Protein AF-A0A9D5YH84-F1 (afdb_monomer_lite)

pLDDT: mean 82.96, std 12.39, range [45.53, 93.94]

Sequence (95 aa):
MFVRVEYFGFYPLGADVCFDGVKILQAPWEKCRFPVFIFGKKQAADPAFGQVFYAENDGRTVFFVAVEYGLGHYHIFSLSDRAQKKMSHKLKNSR

Secondary structure (DSSP, 8-state):
-EEEEEEEEEEETT---EETTEETTTSPEEE--S--EEE-STTS--TTT-PEEEEEETTEEEEEEEEE-STTEEEEEEE-HHHHHHHHHHHHTT-

Radius of gyration: 12.47 Å; chains: 1; bounding box: 32×22×29 Å

Structure (mmCIF, N/CA/C/O backbone):
data_AF-A0A9D5YH84-F1
#
_entry.id   AF-A0A9D5YH84-F1
#
loop_
_atom_site.group_PDB
_atom_site.id
_atom_site.type_symbol
_atom_site.label_atom_id
_atom_site.label_alt_id
_atom_site.label_comp_id
_atom_site.label_asym_id
_atom_site.label_entity_id
_atom_site.label_seq_id
_atom_site.pdbx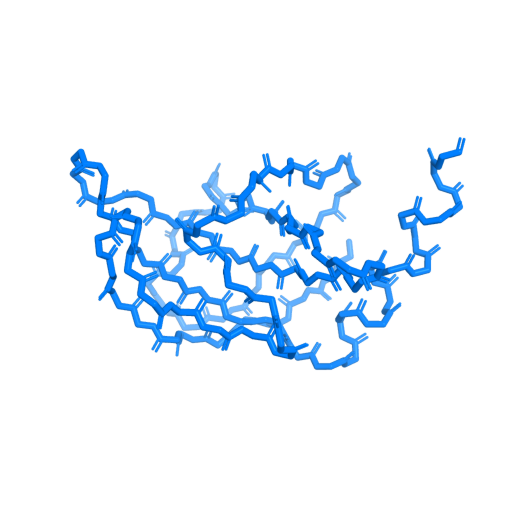_PDB_ins_code
_atom_site.Cartn_x
_atom_site.Cartn_y
_atom_site.Cartn_z
_atom_site.occupancy
_atom_site.B_iso_or_equiv
_atom_site.auth_seq_id
_atom_site.auth_comp_id
_atom_site.auth_asym_id
_atom_site.auth_atom_id
_atom_site.pdbx_PDB_model_num
ATOM 1 N N . MET A 1 1 ? 3.403 4.573 15.417 1.00 82.00 1 MET A N 1
ATOM 2 C CA . MET A 1 1 ? 2.823 3.215 15.572 1.00 82.00 1 MET A CA 1
ATOM 3 C C . MET A 1 1 ? 3.667 2.233 14.792 1.00 82.00 1 MET A C 1
ATOM 5 O O . MET A 1 1 ? 3.978 2.539 13.656 1.00 82.00 1 MET A O 1
ATOM 9 N N . PHE A 1 2 ? 4.005 1.084 15.369 1.00 80.94 2 PHE A N 1
ATOM 10 C CA . PHE A 1 2 ? 4.769 0.051 14.673 1.00 80.94 2 PHE A CA 1
ATOM 11 C C . PHE A 1 2 ? 3.856 -0.786 13.770 1.00 80.94 2 PHE A C 1
ATOM 13 O O . PHE A 1 2 ? 2.831 -1.288 14.241 1.00 80.94 2 PHE A O 1
ATOM 20 N N . VAL A 1 3 ? 4.216 -0.924 12.493 1.00 83.06 3 VAL A N 1
ATOM 21 C CA . VAL A 1 3 ? 3.494 -1.747 11.511 1.00 83.06 3 VAL A CA 1
ATOM 22 C C . VAL A 1 3 ? 4.448 -2.694 10.795 1.00 83.06 3 VAL A C 1
ATOM 24 O O . VAL A 1 3 ? 5.511 -2.292 10.321 1.00 83.06 3 VAL A O 1
ATOM 27 N N . ARG A 1 4 ? 4.046 -3.965 10.714 1.00 82.62 4 ARG A N 1
ATOM 28 C CA . ARG A 1 4 ? 4.727 -4.942 9.874 1.00 82.62 4 ARG A CA 1
ATOM 29 C C . ARG A 1 4 ? 4.185 -4.845 8.457 1.00 82.62 4 ARG A C 1
ATOM 31 O O . ARG A 1 4 ? 2.964 -4.833 8.279 1.00 82.62 4 ARG A O 1
ATOM 38 N N . VAL A 1 5 ? 5.094 -4.802 7.491 1.00 85.25 5 VAL A N 1
ATOM 39 C CA . VAL A 1 5 ? 4.762 -4.798 6.064 1.00 85.25 5 VAL A CA 1
ATOM 40 C C . VAL A 1 5 ? 5.192 -6.093 5.394 1.00 85.25 5 VAL A C 1
ATOM 42 O O . VAL A 1 5 ? 6.180 -6.720 5.794 1.00 85.25 5 VAL A O 1
ATOM 45 N N . GLU A 1 6 ? 4.458 -6.472 4.359 1.00 85.81 6 GLU A N 1
ATOM 46 C CA . GLU A 1 6 ? 4.758 -7.622 3.513 1.00 85.81 6 GLU A CA 1
ATOM 47 C C . GLU A 1 6 ? 4.924 -7.156 2.071 1.00 85.81 6 GLU A C 1
ATOM 49 O O . GLU A 1 6 ? 4.162 -6.324 1.585 1.00 85.81 6 GLU A O 1
ATOM 54 N N . TYR A 1 7 ? 5.972 -7.640 1.401 1.00 85.81 7 TYR A N 1
ATOM 55 C CA . TYR A 1 7 ? 6.225 -7.270 0.014 1.00 85.81 7 TYR A CA 1
ATOM 56 C C . TYR A 1 7 ? 5.128 -7.849 -0.866 1.00 85.81 7 TYR A C 1
ATOM 58 O O . TYR A 1 7 ? 4.902 -9.059 -0.849 1.00 85.81 7 TYR A O 1
ATOM 66 N N . PHE A 1 8 ? 4.465 -6.977 -1.613 1.00 87.69 8 PHE A N 1
ATOM 67 C CA . PHE A 1 8 ? 3.380 -7.369 -2.491 1.00 87.69 8 PHE A CA 1
ATOM 68 C C . PHE A 1 8 ? 3.881 -7.569 -3.924 1.00 87.69 8 PHE A C 1
ATOM 70 O O . PHE A 1 8 ? 3.601 -8.596 -4.533 1.00 87.69 8 PHE A O 1
ATOM 77 N N . GLY A 1 9 ? 4.685 -6.635 -4.439 1.00 88.50 9 GLY A N 1
ATOM 78 C CA . GLY A 1 9 ? 5.270 -6.756 -5.772 1.00 88.50 9 GLY A CA 1
ATOM 79 C C . GLY A 1 9 ? 5.818 -5.444 -6.326 1.00 88.50 9 GLY A C 1
ATOM 80 O O . GLY A 1 9 ? 5.848 -4.425 -5.634 1.00 88.50 9 GLY A O 1
ATOM 81 N N . PHE A 1 10 ? 6.255 -5.497 -7.584 1.00 90.25 10 PHE A N 1
ATOM 82 C CA . PHE A 1 10 ? 6.780 -4.368 -8.349 1.00 90.25 10 PHE A CA 1
ATOM 83 C C . PHE A 1 10 ? 5.846 -4.072 -9.520 1.00 90.25 10 PHE A C 1
ATOM 85 O O . PHE A 1 10 ? 5.568 -4.970 -10.316 1.00 90.25 10 PHE A O 1
ATOM 92 N N . TYR A 1 11 ? 5.352 -2.837 -9.612 1.00 91.44 11 TYR A N 1
ATOM 93 C CA . TYR A 1 11 ? 4.287 -2.477 -10.544 1.00 91.44 11 TYR A CA 1
ATOM 94 C C . TYR A 1 11 ? 4.491 -1.086 -11.155 1.00 91.44 11 TYR A C 1
ATOM 96 O O . TYR A 1 11 ? 4.900 -0.168 -10.440 1.00 91.44 11 TYR A O 1
ATOM 104 N N . PRO A 1 12 ? 4.162 -0.892 -12.445 1.00 92.19 12 PRO A N 1
ATOM 105 C CA . PRO A 1 12 ? 4.086 0.437 -13.037 1.00 92.19 12 PRO A CA 1
ATOM 106 C C . PRO A 1 12 ? 2.827 1.189 -12.571 1.00 92.19 12 PRO A C 1
ATOM 108 O O . PRO A 1 12 ? 1.819 0.580 -12.201 1.00 92.19 12 PRO A O 1
ATOM 111 N N . LEU A 1 13 ? 2.866 2.521 -12.623 1.00 87.88 13 LEU A N 1
ATOM 112 C CA . LEU A 1 13 ? 1.718 3.388 -12.362 1.00 87.88 13 LEU A CA 1
ATOM 113 C C . LEU A 1 13 ? 0.549 3.017 -13.285 1.00 87.88 13 LEU A C 1
ATOM 115 O O . LEU A 1 13 ? 0.742 2.750 -14.470 1.00 87.88 13 LEU A O 1
ATOM 119 N N . GLY A 1 14 ? -0.669 2.997 -12.742 1.00 87.88 14 GLY A N 1
ATOM 120 C CA . GLY A 1 14 ? -1.872 2.607 -13.479 1.00 87.88 14 GLY A CA 1
ATOM 121 C C . GLY A 1 14 ? -2.108 1.095 -13.603 1.00 87.88 14 GLY A C 1
ATOM 122 O O . GLY A 1 14 ? -3.175 0.702 -14.077 1.00 87.88 14 GLY A O 1
ATOM 123 N N . ALA A 1 15 ? -1.185 0.235 -13.149 1.00 90.44 15 ALA A N 1
ATOM 124 C CA . ALA A 1 15 ? -1.417 -1.212 -13.135 1.00 90.44 15 ALA A CA 1
ATOM 125 C C . ALA A 1 15 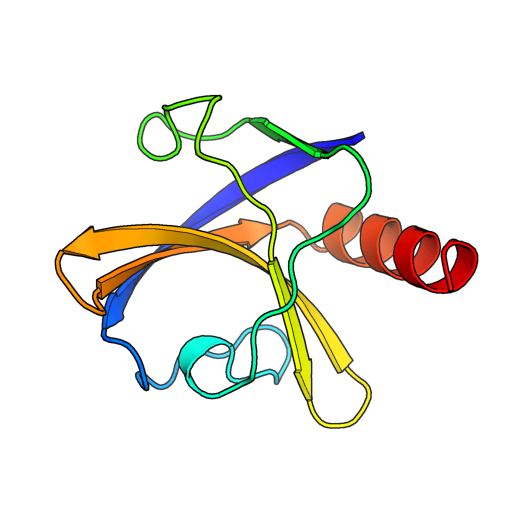? -2.636 -1.597 -12.274 1.00 90.44 15 ALA A C 1
ATOM 127 O O . ALA A 1 15 ? -3.000 -0.902 -11.324 1.00 90.44 15 ALA A O 1
ATOM 128 N N . ASP A 1 16 ? -3.270 -2.727 -12.593 1.00 88.50 16 ASP A N 1
ATOM 129 C CA . ASP A 1 16 ? -4.458 -3.199 -11.873 1.00 88.50 16 ASP A CA 1
ATOM 130 C C . ASP A 1 16 ? -4.068 -3.958 -10.595 1.00 88.50 16 ASP A C 1
ATOM 132 O O . ASP A 1 16 ? -4.098 -5.186 -10.527 1.00 88.50 16 ASP A O 1
ATOM 136 N N . VAL A 1 17 ? -3.629 -3.210 -9.581 1.00 89.12 17 VAL A N 1
ATOM 137 C CA . VAL A 1 17 ? -3.305 -3.747 -8.253 1.00 89.12 17 VAL A CA 1
ATOM 138 C C . VAL A 1 17 ? -4.417 -3.396 -7.283 1.00 89.12 17 VAL A C 1
ATOM 140 O O . VAL A 1 17 ? -4.674 -2.221 -7.026 1.00 89.12 17 VAL A O 1
ATOM 143 N N . CYS A 1 18 ? -5.049 -4.425 -6.721 1.00 88.88 18 CYS A N 1
ATOM 144 C CA . CYS A 1 18 ? -6.207 -4.289 -5.851 1.00 88.88 18 CYS A CA 1
ATOM 145 C C . CYS A 1 18 ? -5.923 -4.822 -4.445 1.00 88.88 18 CYS A C 1
ATOM 147 O O . CYS A 1 18 ? -5.567 -5.990 -4.288 1.00 88.88 18 CYS A O 1
ATOM 149 N N . PHE A 1 19 ? -6.133 -3.985 -3.427 1.00 87.56 19 PHE A N 1
ATOM 150 C CA . PHE A 1 19 ? -6.167 -4.385 -2.019 1.00 87.56 19 PHE A CA 1
ATOM 151 C C . PHE A 1 19 ? -7.570 -4.151 -1.478 1.00 87.56 19 PHE A C 1
ATOM 153 O O . PHE A 1 19 ? -8.069 -3.036 -1.556 1.00 87.56 19 PHE A O 1
ATOM 160 N N . ASP A 1 20 ? -8.206 -5.183 -0.924 1.00 84.06 20 ASP A N 1
ATOM 161 C CA . ASP A 1 20 ? -9.535 -5.080 -0.296 1.00 84.06 20 ASP A CA 1
ATOM 162 C C . ASP A 1 20 ? -10.596 -4.339 -1.154 1.00 84.06 20 ASP A C 1
ATOM 164 O O . ASP A 1 20 ? -11.452 -3.599 -0.664 1.00 84.06 20 ASP A O 1
ATOM 168 N N . GLY A 1 21 ? -10.532 -4.514 -2.480 1.00 84.81 21 GLY A N 1
ATOM 169 C CA . GLY A 1 21 ? -11.423 -3.851 -3.442 1.00 84.81 21 GLY A CA 1
ATOM 170 C C . GLY A 1 21 ? -10.974 -2.458 -3.907 1.00 84.81 21 GLY A C 1
ATOM 171 O O . GLY A 1 21 ? -11.611 -1.886 -4.786 1.00 84.81 21 GLY A O 1
ATOM 172 N N . VAL A 1 22 ? -9.878 -1.912 -3.374 1.00 89.56 22 VAL A N 1
ATOM 173 C CA . VAL A 1 22 ? -9.310 -0.615 -3.772 1.00 89.56 22 VAL A CA 1
ATOM 174 C C . VAL A 1 22 ? -8.182 -0.817 -4.783 1.00 89.56 22 VAL A C 1
ATOM 176 O O . VAL A 1 22 ? -7.157 -1.425 -4.468 1.00 89.56 22 VAL A O 1
ATOM 179 N N . LYS A 1 23 ? -8.343 -0.265 -5.993 1.00 92.31 23 LYS A N 1
ATOM 180 C CA . LYS A 1 23 ? -7.313 -0.247 -7.045 1.00 92.31 23 LYS A CA 1
ATOM 181 C C . LYS A 1 23 ? -6.239 0.796 -6.741 1.00 92.31 23 LYS A C 1
ATOM 183 O O . LYS A 1 23 ? -6.284 1.914 -7.249 1.00 92.31 23 LYS A O 1
ATOM 188 N N . ILE A 1 24 ? -5.284 0.448 -5.884 1.00 91.62 24 ILE A N 1
ATOM 189 C CA . ILE A 1 24 ? -4.362 1.419 -5.289 1.00 91.62 24 ILE A CA 1
ATOM 190 C C . ILE A 1 24 ? -3.546 2.190 -6.336 1.00 91.62 24 ILE A C 1
ATOM 192 O O . ILE A 1 24 ? -3.412 3.387 -6.181 1.00 91.62 24 ILE A O 1
ATOM 196 N N . LEU A 1 25 ? -3.081 1.592 -7.439 1.00 91.88 25 LEU A N 1
ATOM 197 C CA . LEU A 1 25 ? -2.270 2.295 -8.459 1.00 91.88 25 LEU A CA 1
ATOM 198 C C . LEU A 1 25 ? -3.071 3.181 -9.428 1.00 91.88 25 LEU A C 1
ATOM 200 O O . LEU A 1 25 ? -2.471 3.881 -10.242 1.00 91.88 25 LEU A O 1
ATOM 204 N N . GLN A 1 26 ? -4.402 3.128 -9.364 1.00 92.06 26 GLN A N 1
ATOM 205 C CA . GLN A 1 26 ? -5.317 3.952 -10.165 1.00 92.06 26 GLN A CA 1
ATOM 206 C C . GLN A 1 26 ? -6.064 4.980 -9.302 1.00 92.06 26 GLN A C 1
ATOM 208 O O . GLN A 1 26 ? -6.694 5.892 -9.832 1.00 92.06 26 GLN A O 1
ATOM 213 N N . ALA A 1 27 ? -5.997 4.837 -7.978 1.00 92.00 27 ALA A N 1
ATOM 214 C CA . ALA A 1 27 ? -6.601 5.743 -7.016 1.00 92.00 27 ALA A CA 1
ATOM 215 C C . ALA A 1 27 ? -5.626 6.870 -6.621 1.00 92.00 27 ALA A C 1
ATOM 217 O O . ALA A 1 27 ? -4.409 6.669 -6.641 1.00 92.00 27 ALA A O 1
ATOM 218 N N . PRO A 1 28 ? -6.131 8.049 -6.219 1.00 91.44 28 PRO A N 1
ATOM 219 C CA . PRO A 1 28 ? -5.293 9.101 -5.654 1.00 91.44 28 PRO A CA 1
ATOM 220 C C . PRO A 1 28 ? -4.673 8.651 -4.324 1.00 91.44 28 PRO A C 1
ATOM 222 O O . PRO A 1 28 ? -5.331 8.019 -3.495 1.00 91.44 28 PRO A O 1
ATOM 225 N N . TRP A 1 29 ? -3.394 8.976 -4.126 1.00 92.06 29 TRP A N 1
ATOM 226 C CA . TRP A 1 29 ? -2.650 8.621 -2.915 1.00 92.06 29 TRP A CA 1
ATOM 227 C C . TRP A 1 29 ? -2.583 9.796 -1.955 1.00 92.06 29 TRP A C 1
ATOM 229 O O . TRP A 1 29 ? -2.162 10.893 -2.322 1.00 92.06 29 TRP A O 1
ATOM 239 N N . GLU A 1 30 ? -2.883 9.535 -0.689 1.00 92.31 30 GLU A N 1
ATOM 240 C CA . GLU A 1 30 ? -2.693 10.488 0.393 1.00 92.31 30 GLU A CA 1
ATOM 241 C C . GLU A 1 30 ? -1.634 9.994 1.373 1.00 92.31 30 GLU A C 1
ATOM 243 O O . GLU A 1 30 ? -1.574 8.819 1.739 1.00 92.31 30 GLU A O 1
ATOM 248 N N . LYS A 1 31 ? -0.775 10.911 1.824 1.00 89.12 31 LYS A N 1
ATOM 249 C CA . LYS A 1 31 ? 0.243 10.596 2.827 1.00 89.12 31 LYS A CA 1
ATOM 250 C C . LYS A 1 31 ? -0.397 10.478 4.201 1.00 89.12 31 LYS A C 1
ATOM 252 O O . LYS A 1 31 ? -1.100 11.381 4.660 1.00 89.12 31 LYS A O 1
ATOM 257 N N . CYS A 1 32 ? -0.068 9.404 4.906 1.00 87.44 32 CYS A N 1
ATOM 258 C CA . CYS A 1 32 ? -0.403 9.268 6.310 1.00 87.44 32 CYS A CA 1
ATOM 259 C C . CYS A 1 32 ? 0.311 10.358 7.132 1.00 87.44 32 CYS A C 1
ATOM 261 O O . CYS A 1 32 ? 1.535 10.465 7.106 1.00 87.44 32 CYS A O 1
ATOM 263 N N . ARG A 1 33 ? -0.453 11.168 7.877 1.00 82.75 33 ARG A N 1
ATOM 264 C CA . ARG A 1 33 ? 0.077 12.328 8.625 1.00 82.75 33 ARG A CA 1
ATOM 265 C C . ARG A 1 33 ? 0.559 12.003 10.038 1.00 82.75 33 ARG A C 1
ATOM 267 O O . ARG A 1 33 ? 1.262 12.800 10.648 1.00 82.75 33 ARG A O 1
ATOM 274 N N . PHE A 1 34 ? 0.168 10.855 10.584 1.00 81.81 34 PHE A N 1
ATOM 275 C CA . PHE A 1 34 ? 0.595 10.425 11.914 1.00 81.81 34 PHE A CA 1
ATOM 276 C C . PHE A 1 34 ? 1.839 9.528 11.836 1.00 81.81 34 PHE A C 1
ATOM 278 O O . PHE A 1 34 ? 2.017 8.812 10.851 1.00 81.81 34 PHE A O 1
ATOM 285 N N . PRO A 1 35 ? 2.683 9.502 12.885 1.00 79.75 35 PRO A N 1
ATOM 286 C CA . PRO A 1 35 ? 3.932 8.750 12.862 1.00 79.75 35 PRO A CA 1
ATOM 287 C C . PRO A 1 35 ? 3.687 7.238 12.776 1.00 79.75 35 PRO A C 1
ATOM 289 O O . PRO A 1 35 ? 3.050 6.631 13.655 1.00 79.75 35 PRO A O 1
ATOM 292 N N . VAL A 1 36 ? 4.250 6.612 11.742 1.00 81.19 36 VAL A N 1
ATOM 293 C CA . VAL A 1 36 ? 4.238 5.165 11.510 1.00 81.19 36 VAL A CA 1
ATOM 294 C C . VAL A 1 36 ? 5.673 4.673 11.338 1.00 81.19 36 VAL A C 1
ATOM 296 O O . VAL A 1 36 ? 6.437 5.231 10.566 1.00 81.19 36 VAL A O 1
ATOM 299 N N . PHE A 1 37 ? 6.034 3.636 12.088 1.00 80.56 37 PHE A N 1
ATOM 300 C CA . PHE A 1 37 ? 7.349 3.007 12.052 1.00 80.56 37 PHE A CA 1
ATOM 301 C C . PHE A 1 37 ? 7.196 1.641 11.390 1.00 80.56 37 PHE A C 1
ATOM 303 O O . PHE A 1 37 ? 6.496 0.770 11.917 1.00 80.56 37 PHE A O 1
ATOM 310 N N . ILE A 1 38 ? 7.805 1.475 10.223 1.00 79.00 38 ILE A N 1
ATOM 311 C CA . ILE A 1 38 ? 7.703 0.260 9.415 1.00 79.00 38 ILE A CA 1
ATOM 312 C C . ILE A 1 38 ? 8.840 -0.695 9.778 1.00 79.00 38 ILE A C 1
ATOM 314 O O . ILE A 1 38 ? 9.988 -0.280 9.911 1.00 79.00 38 ILE A O 1
ATOM 318 N N . PHE A 1 39 ? 8.527 -1.983 9.915 1.00 75.31 39 PHE A N 1
ATOM 319 C CA . PHE A 1 39 ? 9.519 -3.047 10.064 1.00 75.31 39 PHE A CA 1
ATOM 320 C C . PHE A 1 39 ? 9.107 -4.273 9.228 1.00 75.31 39 PHE A C 1
ATOM 322 O O . PHE A 1 39 ? 7.939 -4.652 9.189 1.00 75.31 39 PHE A O 1
ATOM 329 N N . GLY A 1 40 ? 10.042 -4.886 8.502 1.00 63.38 40 GLY A N 1
ATOM 330 C CA . GLY A 1 40 ? 9.747 -5.921 7.498 1.00 63.38 40 GLY A CA 1
ATOM 331 C C . GLY A 1 40 ? 10.928 -6.126 6.544 1.00 63.38 40 GLY A C 1
ATOM 332 O O . GLY A 1 40 ? 11.890 -5.372 6.626 1.00 63.38 40 GLY A O 1
ATOM 333 N N . LYS A 1 41 ? 10.907 -7.174 5.699 1.00 59.25 41 LYS A N 1
ATOM 334 C CA . LYS A 1 41 ? 12.068 -7.663 4.910 1.00 59.25 41 LYS A CA 1
ATOM 335 C C . LYS A 1 41 ? 12.895 -6.545 4.237 1.00 59.25 41 LYS A C 1
ATOM 337 O O . LYS A 1 41 ? 12.346 -5.579 3.719 1.00 59.25 41 LYS A O 1
ATOM 342 N N . LYS A 1 42 ? 14.216 -6.789 4.188 1.00 53.12 42 LYS A N 1
ATOM 343 C CA . LYS A 1 42 ? 15.382 -5.971 3.766 1.00 53.12 42 LYS A CA 1
ATOM 344 C C . LYS A 1 42 ? 15.290 -5.094 2.489 1.00 53.12 42 LYS A C 1
ATOM 346 O O . LYS A 1 42 ? 16.291 -4.484 2.146 1.00 53.12 42 LYS A O 1
ATOM 351 N N . GLN A 1 43 ? 14.159 -5.003 1.791 1.00 52.41 43 GLN A N 1
ATOM 352 C CA . GLN A 1 43 ? 13.980 -4.144 0.606 1.00 52.41 43 GLN A CA 1
ATOM 353 C C . GLN A 1 43 ? 13.155 -2.875 0.874 1.00 52.41 43 GLN A C 1
ATOM 355 O O . GLN A 1 43 ? 13.214 -1.948 0.081 1.00 52.41 43 GLN A O 1
ATOM 360 N N . ALA A 1 44 ? 12.476 -2.766 2.022 1.00 50.81 44 ALA A N 1
ATOM 361 C CA . ALA A 1 44 ? 11.917 -1.493 2.505 1.00 50.81 44 ALA A CA 1
ATOM 362 C C . ALA A 1 44 ? 12.977 -0.620 3.224 1.00 50.81 44 ALA A C 1
ATOM 364 O O . ALA A 1 44 ? 12.643 0.224 4.050 1.00 50.81 44 ALA A O 1
ATOM 365 N N . ALA A 1 45 ? 14.264 -0.909 3.003 1.00 46.22 45 ALA A N 1
ATOM 366 C CA . ALA A 1 45 ? 15.347 -0.639 3.945 1.00 46.22 45 ALA A CA 1
ATOM 367 C C . ALA A 1 45 ? 16.088 0.682 3.701 1.00 46.22 45 ALA A C 1
ATOM 369 O O . ALA A 1 45 ? 17.312 0.724 3.779 1.00 46.22 45 ALA A O 1
ATOM 370 N N . ASP A 1 46 ? 15.340 1.762 3.504 1.00 49.69 46 ASP A N 1
ATOM 371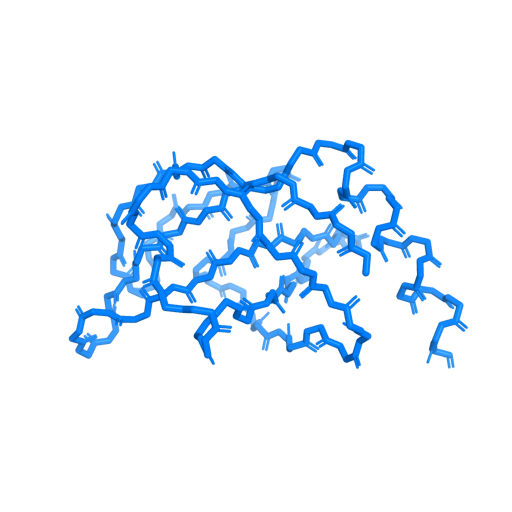 C CA . ASP A 1 46 ? 15.804 3.053 3.992 1.00 49.69 46 ASP A CA 1
ATOM 372 C C . ASP A 1 46 ? 14.740 3.615 4.957 1.00 49.69 46 ASP A C 1
ATOM 374 O O . ASP A 1 46 ? 13.619 3.925 4.534 1.00 49.69 46 ASP A O 1
ATOM 378 N N . PRO A 1 47 ? 15.043 3.713 6.267 1.00 45.53 47 PRO A N 1
ATOM 379 C CA . PRO A 1 47 ? 14.154 4.299 7.270 1.00 45.53 47 PRO A CA 1
ATOM 380 C C . PRO A 1 47 ? 13.677 5.717 6.923 1.00 45.53 47 PRO A C 1
ATOM 382 O O . PRO A 1 47 ? 12.646 6.142 7.441 1.00 45.53 47 PRO A O 1
ATOM 385 N N . ALA A 1 48 ? 14.386 6.435 6.043 1.00 47.91 48 ALA A N 1
ATOM 386 C CA . ALA A 1 48 ? 13.994 7.756 5.560 1.00 47.91 48 ALA A CA 1
ATOM 387 C C . ALA A 1 48 ? 12.861 7.728 4.508 1.00 47.91 48 ALA A C 1
ATOM 389 O O . ALA A 1 48 ? 12.235 8.760 4.264 1.00 47.91 48 ALA A O 1
ATOM 390 N N . PHE A 1 49 ? 12.555 6.566 3.910 1.00 47.72 49 PHE A N 1
ATOM 391 C CA . PHE A 1 49 ? 11.668 6.447 2.739 1.00 47.72 49 PHE A CA 1
ATOM 392 C C . PHE A 1 49 ? 10.384 5.643 2.962 1.00 47.72 49 PHE A C 1
ATOM 394 O O . PHE A 1 49 ? 9.526 5.607 2.080 1.00 47.72 49 PHE A O 1
ATOM 401 N N . GLY A 1 50 ? 10.195 5.039 4.135 1.00 59.22 50 GLY A N 1
ATOM 402 C CA . GLY A 1 50 ? 8.969 4.319 4.485 1.00 59.22 50 GLY A CA 1
ATOM 403 C C . GLY A 1 50 ? 7.772 5.252 4.714 1.00 59.22 50 GLY A C 1
ATOM 404 O O . GLY A 1 50 ? 7.289 5.382 5.836 1.00 59.22 50 GLY A O 1
ATOM 405 N N . GLN A 1 51 ? 7.290 5.928 3.672 1.00 77.75 51 GLN A N 1
ATOM 406 C CA . GLN A 1 51 ? 6.050 6.696 3.731 1.00 77.75 51 GLN A CA 1
ATOM 407 C C . GLN A 1 51 ? 4.874 5.730 3.575 1.00 77.75 51 GLN A C 1
ATOM 409 O O . GLN A 1 51 ? 4.783 4.979 2.604 1.00 77.75 51 GLN A O 1
ATOM 414 N N . VAL A 1 52 ? 3.979 5.730 4.564 1.00 88.50 52 VAL A N 1
ATOM 415 C CA . VAL A 1 52 ? 2.696 5.035 4.451 1.00 88.50 52 VAL A CA 1
ATOM 416 C C . VAL A 1 52 ? 1.738 5.953 3.713 1.00 88.50 52 VAL A C 1
ATOM 418 O O . VAL A 1 52 ? 1.501 7.088 4.134 1.00 88.50 52 VAL A O 1
ATOM 421 N N . PHE A 1 53 ? 1.177 5.438 2.635 1.00 92.00 53 PHE A N 1
ATOM 422 C CA . PHE A 1 53 ? 0.108 6.068 1.887 1.00 92.00 53 PHE A CA 1
ATOM 423 C C . PHE A 1 53 ? -1.209 5.388 2.221 1.00 92.00 53 PHE A C 1
ATOM 425 O O . PHE A 1 53 ? -1.239 4.254 2.711 1.00 92.00 53 PHE A O 1
ATOM 432 N N . TYR A 1 54 ? -2.301 6.081 1.948 1.00 93.94 54 TYR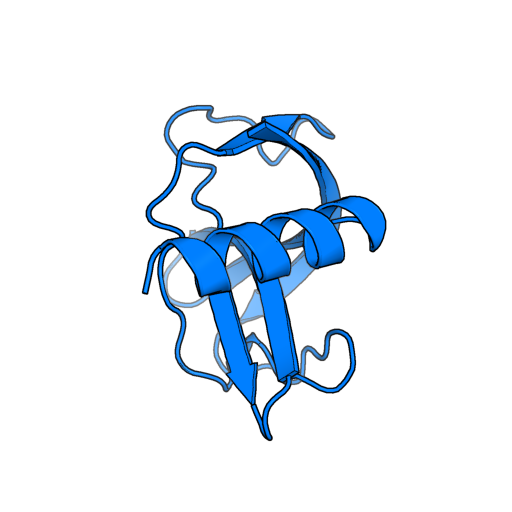 A N 1
ATOM 433 C CA . TYR A 1 54 ? -3.599 5.456 1.817 1.00 93.94 54 TYR A CA 1
ATOM 434 C C . TYR A 1 54 ? -4.279 5.902 0.533 1.00 93.94 54 TYR A C 1
ATOM 436 O O . TYR A 1 54 ? -4.041 7.001 0.035 1.00 93.94 54 TYR A O 1
ATOM 444 N N . ALA A 1 55 ? -5.117 5.017 0.014 1.00 93.75 55 ALA A N 1
ATOM 445 C CA . ALA A 1 55 ? -6.026 5.296 -1.079 1.00 93.75 55 ALA A CA 1
ATOM 446 C C . ALA A 1 55 ? -7.451 5.030 -0.599 1.00 93.75 55 ALA A C 1
ATOM 448 O O . ALA A 1 55 ? -7.695 4.083 0.161 1.00 93.75 55 ALA A O 1
ATOM 449 N N . GLU A 1 56 ? -8.376 5.872 -1.043 1.00 91.50 56 GLU A N 1
ATOM 450 C CA . GLU A 1 56 ? -9.802 5.722 -0.786 1.00 91.50 56 GLU A CA 1
ATOM 451 C C . GLU A 1 56 ? -10.529 5.412 -2.096 1.00 91.50 56 GLU A C 1
ATOM 453 O O . GLU A 1 56 ? -10.275 6.043 -3.120 1.00 91.50 56 GLU A O 1
ATOM 458 N N . ASN A 1 57 ? -11.424 4.426 -2.066 1.00 89.25 57 ASN A N 1
ATOM 459 C CA . ASN A 1 57 ? -12.354 4.157 -3.158 1.00 89.25 57 ASN A CA 1
ATOM 460 C C . ASN A 1 57 ? -13.667 3.604 -2.590 1.00 89.25 57 ASN A C 1
ATOM 462 O O . ASN A 1 57 ? -13.631 2.735 -1.719 1.00 89.25 57 ASN A O 1
ATOM 466 N N . ASP A 1 58 ? -14.809 4.122 -3.046 1.00 85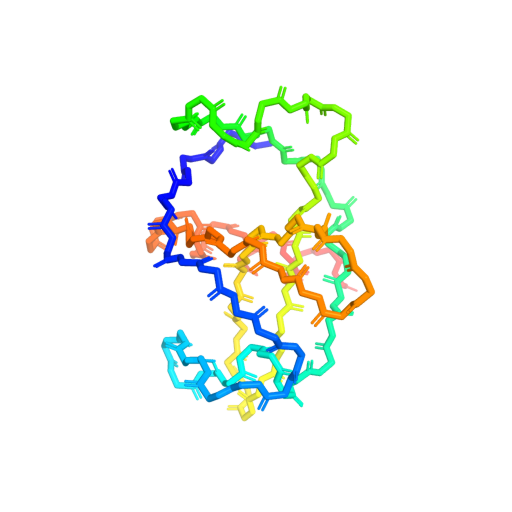.56 58 ASP A N 1
ATOM 467 C CA . ASP A 1 58 ? -16.157 3.697 -2.632 1.00 85.56 58 ASP A CA 1
ATOM 468 C C . ASP A 1 58 ? -16.335 3.523 -1.106 1.00 85.56 58 ASP A C 1
ATOM 470 O O . ASP A 1 58 ? -16.904 2.546 -0.616 1.00 85.56 58 ASP A O 1
ATOM 474 N N . GLY A 1 59 ? -15.802 4.465 -0.319 1.00 84.69 59 GLY A N 1
ATOM 475 C CA . GLY A 1 59 ? -15.899 4.447 1.147 1.00 84.69 59 GLY A CA 1
ATOM 476 C C . GLY A 1 59 ? -14.984 3.436 1.852 1.00 84.69 59 GLY A C 1
ATOM 477 O O . GLY A 1 59 ? -15.060 3.292 3.075 1.00 84.69 59 GLY A O 1
ATOM 478 N N . ARG A 1 60 ? -14.103 2.750 1.115 1.00 88.56 60 ARG A N 1
ATOM 479 C CA . ARG A 1 60 ? -13.041 1.898 1.661 1.00 88.56 60 ARG A CA 1
ATOM 480 C C . ARG A 1 60 ? -11.722 2.650 1.664 1.00 88.56 60 ARG A C 1
ATOM 482 O O . ARG A 1 60 ? -11.379 3.300 0.683 1.00 88.56 60 ARG A O 1
ATOM 489 N N . THR A 1 61 ? -10.965 2.509 2.746 1.00 91.56 61 THR A N 1
ATOM 490 C CA . THR A 1 61 ? -9.622 3.081 2.887 1.00 91.56 61 THR A CA 1
ATOM 491 C C . THR A 1 61 ? -8.625 1.950 3.039 1.00 91.56 61 THR A C 1
ATOM 493 O O . THR A 1 61 ? -8.765 1.124 3.942 1.00 91.56 61 THR A O 1
ATOM 496 N N . VAL A 1 62 ? -7.590 1.942 2.205 1.00 93.38 62 VAL A N 1
ATOM 497 C CA . VAL A 1 62 ? -6.498 0.977 2.318 1.00 93.38 62 VAL A CA 1
ATOM 498 C C . VAL A 1 62 ? -5.177 1.694 2.466 1.00 93.38 62 VAL A C 1
ATOM 500 O O . VAL A 1 62 ? -4.858 2.591 1.694 1.00 93.38 62 VAL A O 1
ATOM 503 N N . PHE A 1 63 ? -4.390 1.243 3.437 1.00 93.56 63 PHE A N 1
ATOM 504 C CA . PHE A 1 63 ? -3.048 1.728 3.702 1.00 93.56 63 PHE A CA 1
ATOM 505 C C . PHE A 1 63 ? -2.005 0.798 3.079 1.00 93.56 63 PHE A C 1
ATOM 507 O O . PHE A 1 63 ? -2.122 -0.428 3.139 1.00 93.56 63 PHE A O 1
ATOM 514 N N . PHE A 1 64 ? -0.949 1.367 2.519 1.00 92.25 64 PHE A N 1
ATOM 515 C CA . PHE A 1 64 ? 0.146 0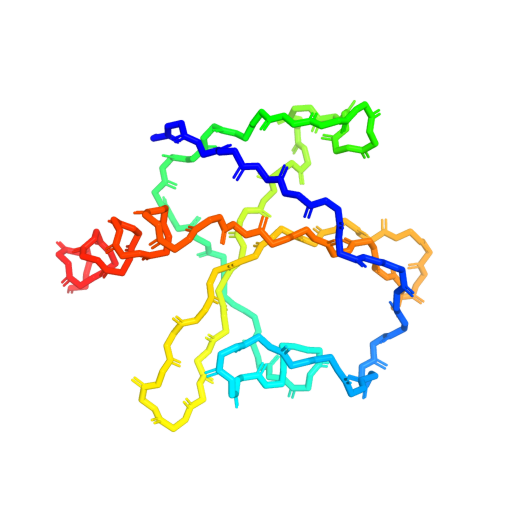.627 1.896 1.00 92.25 64 PHE A CA 1
ATOM 516 C C . PHE A 1 64 ? 1.437 1.444 1.972 1.00 92.25 64 PHE A C 1
ATOM 518 O O . PHE A 1 64 ? 1.423 2.638 2.269 1.00 92.25 64 PHE A O 1
ATOM 525 N N . VAL A 1 65 ? 2.570 0.794 1.727 1.00 90.25 65 VAL A N 1
ATOM 526 C CA . VAL A 1 65 ? 3.842 1.489 1.495 1.00 90.25 65 VAL A CA 1
ATOM 527 C C . VAL A 1 65 ? 4.171 1.364 0.021 1.00 90.25 65 VAL A C 1
ATOM 529 O O . VAL A 1 65 ? 4.041 0.280 -0.547 1.00 90.25 65 VAL A O 1
ATOM 532 N N . ALA A 1 66 ? 4.605 2.465 -0.578 1.00 88.12 66 ALA A N 1
ATOM 533 C CA . ALA A 1 66 ? 5.094 2.497 -1.943 1.00 88.12 66 ALA A CA 1
ATOM 534 C C . ALA A 1 66 ? 6.495 3.111 -1.964 1.00 88.12 66 ALA A C 1
ATOM 536 O O . ALA A 1 66 ? 6.725 4.152 -1.350 1.00 88.12 66 ALA A O 1
ATOM 537 N N . VAL A 1 67 ? 7.419 2.459 -2.665 1.00 85.62 67 VAL A N 1
ATOM 538 C CA . VAL A 1 67 ? 8.781 2.950 -2.904 1.00 85.62 67 VAL A CA 1
ATOM 539 C C . VAL A 1 67 ? 8.973 3.065 -4.408 1.00 85.62 67 VAL A C 1
ATOM 541 O O . VAL A 1 67 ? 8.893 2.057 -5.108 1.00 85.62 67 VAL A O 1
ATOM 544 N N . GLU A 1 68 ? 9.188 4.282 -4.903 1.00 84.56 68 GLU A N 1
ATOM 545 C CA . GLU A 1 68 ? 9.426 4.531 -6.327 1.00 84.56 68 GLU A CA 1
ATOM 546 C C . GLU A 1 68 ? 10.838 4.087 -6.730 1.00 84.56 68 GLU A C 1
ATOM 548 O O . GLU A 1 68 ? 11.818 4.393 -6.049 1.00 84.56 68 GLU A O 1
ATOM 553 N N . TYR A 1 69 ? 10.941 3.359 -7.839 1.00 81.81 69 TYR A N 1
ATOM 554 C CA . TYR A 1 69 ? 12.181 2.857 -8.413 1.00 81.81 69 TYR A CA 1
ATOM 555 C C . TYR A 1 69 ? 12.205 3.154 -9.916 1.00 81.81 69 TYR A C 1
ATOM 557 O O . TYR A 1 69 ? 11.775 2.348 -10.739 1.00 81.81 69 TYR A O 1
ATOM 565 N N . GLY A 1 70 ? 12.701 4.342 -10.266 1.00 80.31 70 GLY A N 1
ATOM 566 C CA . GLY A 1 70 ? 12.542 4.908 -11.606 1.00 80.31 70 GLY A CA 1
ATOM 567 C C . GLY A 1 70 ? 11.165 5.547 -11.800 1.00 80.31 70 GLY A C 1
ATOM 568 O O . GLY A 1 70 ? 10.269 5.377 -10.979 1.00 80.31 70 GLY A O 1
ATOM 569 N N . LEU A 1 71 ? 11.000 6.307 -12.884 1.00 84.12 71 LEU A N 1
ATOM 570 C CA . LEU A 1 71 ? 9.792 7.102 -13.106 1.00 84.12 71 LEU A CA 1
ATOM 571 C C . LEU A 1 71 ? 8.553 6.201 -13.225 1.00 84.12 71 LEU A C 1
ATOM 573 O O . LEU A 1 71 ? 8.462 5.384 -14.146 1.00 84.12 71 LEU A O 1
ATOM 577 N N . GLY A 1 72 ? 7.604 6.359 -12.301 1.00 83.94 72 GLY A N 1
ATOM 578 C CA . GLY A 1 72 ? 6.305 5.689 -12.361 1.00 83.94 72 GLY A CA 1
ATOM 579 C C . GLY A 1 72 ? 6.350 4.178 -12.132 1.00 83.94 72 GLY A C 1
ATOM 580 O O . GLY A 1 72 ? 5.444 3.481 -12.577 1.00 83.94 72 GLY A O 1
ATOM 581 N N . HIS A 1 73 ? 7.380 3.654 -11.468 1.00 87.19 73 HIS A N 1
ATOM 582 C CA . HIS A 1 73 ? 7.488 2.237 -11.123 1.00 87.19 73 HIS A CA 1
ATOM 583 C C . HIS A 1 73 ? 7.668 2.079 -9.617 1.00 87.19 73 HIS A C 1
ATOM 585 O O . HIS A 1 73 ? 8.520 2.733 -9.026 1.00 87.19 73 HIS A O 1
ATOM 591 N N . TYR A 1 74 ? 6.881 1.212 -8.982 1.00 87.81 74 TYR A N 1
ATOM 592 C CA . TYR A 1 74 ? 6.775 1.167 -7.526 1.00 87.81 74 TYR A CA 1
ATOM 593 C C . TYR A 1 74 ? 6.915 -0.246 -6.976 1.00 87.81 74 TYR A C 1
ATOM 595 O O . TYR A 1 74 ? 6.238 -1.176 -7.415 1.00 87.81 74 TYR A O 1
ATOM 603 N N . HIS A 1 75 ? 7.730 -0.390 -5.934 1.00 88.31 75 HIS A N 1
ATOM 604 C CA . HIS A 1 75 ? 7.617 -1.502 -5.001 1.00 88.31 75 HIS A CA 1
ATOM 605 C C . HIS A 1 75 ? 6.483 -1.215 -4.023 1.00 88.31 75 HIS A C 1
ATOM 607 O O . HIS A 1 75 ? 6.509 -0.209 -3.313 1.00 88.31 75 HIS A O 1
ATOM 613 N N . ILE A 1 76 ? 5.505 -2.112 -3.972 1.00 89.19 76 ILE A N 1
ATOM 614 C CA . ILE A 1 76 ? 4.342 -2.001 -3.098 1.00 89.19 76 ILE A CA 1
ATOM 615 C C . ILE A 1 76 ? 4.464 -3.001 -1.956 1.00 89.19 76 ILE A C 1
ATOM 617 O O . ILE A 1 76 ? 4.807 -4.170 -2.156 1.00 89.19 76 ILE A O 1
ATOM 621 N N . PHE A 1 77 ? 4.129 -2.547 -0.753 1.00 90.06 77 PHE A N 1
ATOM 622 C CA . PHE A 1 77 ? 4.041 -3.383 0.430 1.00 90.06 77 PHE A CA 1
ATOM 623 C C . PHE A 1 77 ? 2.667 -3.242 1.077 1.00 90.06 77 PHE A C 1
ATOM 625 O O . PHE A 1 77 ? 2.177 -2.131 1.306 1.00 90.06 77 PHE A O 1
ATOM 632 N N . SER A 1 78 ? 2.060 -4.377 1.405 1.00 89.94 78 SER A N 1
ATOM 633 C CA . SER A 1 78 ? 0.802 -4.434 2.137 1.00 89.94 78 SER A CA 1
ATOM 634 C C . SER A 1 78 ? 1.041 -4.347 3.639 1.00 89.94 78 SER A C 1
ATOM 636 O O . SER A 1 78 ? 2.088 -4.735 4.166 1.00 89.94 78 SER A O 1
ATOM 638 N N . LEU A 1 79 ? 0.048 -3.812 4.345 1.00 89.44 79 LEU A N 1
ATOM 639 C CA . LEU A 1 79 ? -0.009 -3.837 5.800 1.00 89.44 79 LEU A CA 1
ATOM 640 C C . LEU A 1 79 ? -1.043 -4.876 6.227 1.00 89.44 79 LEU A C 1
ATOM 642 O O . LEU A 1 79 ? -2.115 -4.958 5.633 1.00 89.44 79 LEU A O 1
ATOM 646 N N . SER A 1 80 ? -0.737 -5.622 7.292 1.00 87.31 80 SER A N 1
ATOM 647 C CA . SER A 1 80 ? -1.674 -6.590 7.886 1.00 87.31 80 SER A CA 1
ATOM 648 C C . SER A 1 80 ? -3.025 -5.964 8.259 1.00 87.31 80 SER A C 1
ATOM 650 O O . SER A 1 80 ? -3.073 -4.813 8.700 1.00 87.31 80 SER A O 1
ATOM 652 N N . ASP A 1 81 ? -4.105 -6.747 8.227 1.00 87.94 81 ASP A N 1
ATOM 653 C CA . ASP A 1 81 ? -5.468 -6.313 8.580 1.00 87.94 81 ASP A CA 1
ATOM 654 C C . ASP A 1 81 ? -5.551 -5.606 9.936 1.00 87.94 81 ASP A C 1
ATOM 656 O O . ASP A 1 81 ? -6.273 -4.624 10.121 1.00 87.94 81 ASP A O 1
ATOM 660 N N . ARG A 1 82 ? -4.776 -6.082 10.918 1.00 88.69 82 ARG A N 1
ATOM 661 C CA . ARG A 1 82 ? -4.707 -5.458 12.243 1.00 88.69 82 ARG A CA 1
ATOM 662 C C . ARG A 1 82 ? -4.154 -4.034 12.164 1.00 88.69 82 ARG A C 1
ATOM 664 O O . ARG A 1 82 ? -4.651 -3.147 12.859 1.00 88.69 82 ARG A O 1
ATOM 671 N N . ALA A 1 83 ? -3.131 -3.813 11.341 1.00 89.38 83 ALA A N 1
ATOM 672 C CA . ALA A 1 83 ? -2.571 -2.490 11.106 1.00 89.38 83 ALA A CA 1
ATOM 673 C C . ALA A 1 83 ? -3.554 -1.609 10.317 1.00 89.38 83 ALA A C 1
ATOM 675 O O . ALA A 1 83 ? -3.777 -0.474 10.737 1.00 89.38 83 ALA A O 1
ATOM 676 N N . GLN A 1 84 ? -4.201 -2.142 9.271 1.00 90.62 84 GLN A N 1
ATOM 677 C CA . GLN A 1 84 ? -5.246 -1.449 8.493 1.00 90.62 84 GLN A CA 1
ATOM 678 C C . GLN A 1 84 ? -6.350 -0.892 9.402 1.00 90.62 84 GLN A C 1
ATOM 680 O O . GLN A 1 84 ? -6.632 0.309 9.402 1.00 90.62 84 GLN A O 1
ATOM 685 N N . LYS A 1 85 ? -6.916 -1.746 10.268 1.00 90.69 85 LYS A N 1
ATOM 686 C CA . LYS A 1 85 ? -7.972 -1.370 11.226 1.00 90.69 85 LYS A CA 1
ATOM 687 C C . LYS A 1 85 ? -7.506 -0.284 12.194 1.00 90.69 85 LYS A C 1
ATOM 689 O O . LYS A 1 85 ? -8.214 0.694 12.434 1.00 90.69 85 LYS A O 1
ATOM 694 N N . LYS A 1 86 ? -6.293 -0.428 12.735 1.00 90.69 86 LYS A N 1
ATOM 695 C CA . LYS A 1 86 ? -5.736 0.530 13.698 1.00 90.69 86 LYS A CA 1
ATOM 696 C C . LYS A 1 86 ? -5.436 1.893 13.062 1.00 90.69 86 LYS A C 1
ATOM 698 O O . LYS A 1 86 ? -5.652 2.917 13.708 1.00 90.69 86 LYS A O 1
ATOM 703 N N . MET A 1 87 ? -4.959 1.918 11.817 1.00 90.25 87 MET A N 1
ATOM 704 C CA . MET A 1 87 ? -4.740 3.158 11.061 1.00 90.25 87 MET A CA 1
ATOM 705 C C . MET A 1 87 ? -6.054 3.835 10.693 1.00 90.25 87 MET A C 1
ATOM 707 O O . MET A 1 87 ? -6.184 5.033 10.918 1.00 90.25 87 MET A O 1
ATOM 711 N N . SER A 1 88 ? -7.048 3.073 10.238 1.00 90.06 88 SER A N 1
ATOM 712 C CA . SER A 1 88 ? -8.380 3.594 9.914 1.00 90.06 88 SER A CA 1
ATOM 713 C C . SER A 1 88 ? -9.015 4.321 11.103 1.00 90.06 88 SER A C 1
ATOM 715 O O . SER A 1 88 ? -9.532 5.426 10.961 1.00 90.06 88 SER A O 1
ATOM 717 N N . HIS A 1 89 ? -8.923 3.745 12.306 1.00 89.25 89 HIS A N 1
ATOM 718 C CA . HIS A 1 89 ? -9.428 4.387 13.523 1.00 89.25 89 HIS A CA 1
ATOM 719 C C . HIS A 1 89 ? -8.657 5.670 13.875 1.00 89.25 89 HIS A C 1
ATOM 721 O O . HIS A 1 89 ? -9.243 6.644 14.341 1.00 89.25 89 HIS A O 1
ATOM 727 N N . LYS A 1 90 ? -7.336 5.694 13.664 1.00 88.38 90 LYS A N 1
ATOM 728 C CA . LYS A 1 90 ? -6.526 6.901 13.881 1.00 88.38 90 LYS A CA 1
ATOM 729 C C . LYS A 1 90 ? -6.859 8.004 12.885 1.00 88.38 90 LYS A C 1
ATOM 731 O O . LYS A 1 90 ? -6.979 9.144 13.311 1.00 88.38 90 LYS A O 1
ATOM 736 N N . LEU A 1 91 ? -7.031 7.659 11.608 1.00 86.94 91 LEU A N 1
ATOM 737 C CA . LEU A 1 91 ? -7.367 8.609 10.550 1.00 86.94 91 LEU A CA 1
ATOM 738 C C . LEU A 1 91 ? -8.689 9.325 10.860 1.00 86.94 91 LEU A C 1
ATOM 740 O O . LEU A 1 91 ? -8.740 10.551 10.813 1.00 86.94 91 LEU A O 1
ATOM 744 N N . LYS A 1 92 ? -9.714 8.570 11.280 1.00 85.12 92 LYS A N 1
ATOM 745 C CA . LYS A 1 92 ? -11.022 9.112 11.687 1.00 85.12 92 LYS A CA 1
ATOM 746 C C . LYS A 1 92 ? -10.949 10.057 12.887 1.00 85.12 92 LYS A C 1
ATOM 748 O O . LYS A 1 92 ? -11.683 11.027 12.918 1.00 85.12 92 LYS A O 1
ATOM 753 N N . ASN A 1 93 ? -10.055 9.795 13.839 1.00 79.56 93 ASN A N 1
ATOM 754 C CA . ASN A 1 93 ? -9.873 10.642 15.024 1.00 79.56 93 ASN A CA 1
ATOM 755 C C . ASN A 1 93 ? -8.952 11.851 14.781 1.00 79.56 93 ASN A C 1
ATOM 757 O O . ASN A 1 93 ? -8.742 12.645 15.693 1.00 79.56 93 ASN A O 1
ATOM 761 N N . SER A 1 94 ? -8.320 11.929 13.607 1.00 66.25 94 SER A N 1
ATOM 762 C CA . SER A 1 94 ? -7.415 13.020 13.218 1.00 66.25 94 SER A CA 1
ATOM 763 C C . SER A 1 94 ? -8.019 13.989 12.198 1.00 66.25 94 SER A C 1
ATOM 765 O O . SER A 1 94 ? -7.361 14.969 11.854 1.00 66.25 94 SER A O 1
ATOM 767 N N . ARG A 1 95 ? -9.218 13.677 11.694 1.00 60.84 95 ARG A N 1
ATOM 768 C CA . ARG A 1 95 ? -10.070 14.574 10.907 1.00 60.84 95 ARG A CA 1
ATOM 769 C C . ARG A 1 95 ? -10.991 15.325 11.862 1.00 60.84 95 ARG A C 1
ATOM 771 O O . ARG A 1 95 ? -11.235 16.514 11.581 1.00 60.84 95 ARG A O 1
#

Foldseek 3Di:
DEFEKDWDDKDFQPDQDDDPRDRVSPFDKDWQPDDYAYDYDPPCPDSVQQTWIWGDDPRDIAIWGWDDDPDRMTGIIHTDPVVRVVSVVVVVVVD